Protein AF-A0A2U3LN35-F1 (afdb_monomer)

Solvent-accessible surface area (backbone atoms only — not comparable to full-atom values): 6000 Å² total; per-residue (Å²): 78,77,46,77,47,36,41,52,74,49,59,76,42,32,58,62,59,46,65,36,88,69,53,53,28,42,31,39,41,65,54,51,26,16,42,54,67,71,50,75,52,47,86,79,44,65,69,52,52,52,49,51,50,51,49,47,51,31,18,62,75,57,74,30,49,28,25,36,76,32,81,44,74,67,49,44,58,51,40,45,75,74,63,42,80,43,71,42,66,62,52,71,67,53,51,52,52,52,52,52,50,58,54,46,62,74,69,74,118

Foldseek 3Di:
DEAEAQAPVCLVCLLVVLQDPPHQAYEYELQSNCVNVVNNRDNPDVVSVVSLLSNQVSCVVSVHAYEYEDADPVSVVVVVVSPHDYYDYDDPVSVVVVVVVVVVVVVVD

Sequence (109 aa):
MIVIIEEARAVERIDEIAATPGVDAMFIGTSDLSFSLGLRGDQNDPLLHEAIAKVVAAGKRHGKVVGRPAGTPEQVKEYVRQGFRLFQAPTDMGFMAAGVKRYLEGVGT

Structure (mmCIF, N/CA/C/O backbone):
data_AF-A0A2U3LN35-F1
#
_entry.id   AF-A0A2U3LN35-F1
#
loop_
_atom_site.group_PDB
_atom_site.id
_atom_site.type_symbol
_atom_site.label_atom_id
_atom_site.label_alt_id
_atom_site.label_comp_id
_atom_site.label_asym_id
_atom_site.label_entity_id
_atom_site.label_seq_id
_atom_site.pdbx_PDB_ins_code
_atom_site.Cartn_x
_atom_site.Cartn_y
_atom_site.Cartn_z
_atom_site.occupancy
_atom_site.B_iso_or_equiv
_atom_site.auth_seq_id
_atom_site.auth_comp_id
_atom_site.auth_asym_id
_atom_site.auth_atom_id
_atom_site.pdbx_PDB_model_num
ATOM 1 N N . MET A 1 1 ? -16.798 5.447 -1.594 1.00 96.44 1 MET A N 1
ATOM 2 C CA . MET A 1 1 ? -15.551 6.211 -1.782 1.00 96.44 1 MET A CA 1
ATOM 3 C C . MET A 1 1 ? -14.325 5.321 -1.604 1.00 96.44 1 MET A C 1
ATOM 5 O O . MET A 1 1 ? -14.347 4.438 -0.753 1.00 96.44 1 MET A O 1
ATOM 9 N N . ILE A 1 2 ? -13.253 5.567 -2.364 1.00 98.19 2 ILE A N 1
ATOM 10 C CA . ILE A 1 2 ? -11.930 4.969 -2.115 1.00 98.19 2 ILE A CA 1
ATOM 11 C C . ILE A 1 2 ? -11.076 6.011 -1.397 1.00 98.19 2 ILE A C 1
ATOM 13 O O . ILE A 1 2 ? -10.978 7.139 -1.874 1.00 98.19 2 ILE A O 1
ATOM 17 N N . VAL A 1 3 ? -10.481 5.641 -0.266 1.00 98.44 3 VAL A N 1
ATOM 18 C CA . VAL A 1 3 ? -9.536 6.499 0.465 1.00 98.44 3 VAL A CA 1
ATOM 19 C C . VAL A 1 3 ? -8.112 6.008 0.259 1.00 98.44 3 VAL A C 1
ATOM 21 O O . VAL A 1 3 ? -7.883 4.805 0.119 1.00 98.44 3 VAL A O 1
ATOM 24 N N . ILE A 1 4 ? -7.161 6.935 0.241 1.00 98.62 4 ILE A N 1
ATOM 25 C CA . ILE A 1 4 ? -5.752 6.637 0.008 1.00 98.62 4 ILE A CA 1
ATOM 26 C C . ILE A 1 4 ? -4.986 6.739 1.334 1.00 98.62 4 ILE A C 1
ATOM 28 O O . ILE A 1 4 ? -5.115 7.720 2.064 1.00 98.62 4 ILE A O 1
ATOM 32 N N . ILE A 1 5 ? -4.228 5.694 1.663 1.00 98.75 5 ILE A N 1
ATOM 33 C CA . ILE A 1 5 ? -3.448 5.553 2.893 1.00 98.75 5 ILE A CA 1
ATOM 34 C C . ILE A 1 5 ? -1.970 5.738 2.548 1.00 98.75 5 ILE A C 1
ATOM 36 O O . ILE A 1 5 ? -1.333 4.832 2.007 1.00 98.75 5 ILE A O 1
ATOM 40 N N . GLU A 1 6 ? -1.447 6.921 2.859 1.00 98.12 6 GLU A N 1
ATOM 41 C CA . GLU A 1 6 ? -0.101 7.375 2.464 1.00 98.12 6 GLU A CA 1
ATOM 42 C C . GLU A 1 6 ? 0.701 7.978 3.621 1.00 98.12 6 GLU A C 1
ATOM 44 O O . GLU A 1 6 ? 1.841 8.394 3.448 1.00 98.12 6 GLU A O 1
ATOM 49 N N . GLU A 1 7 ? 0.135 8.008 4.828 1.00 98.25 7 GLU A N 1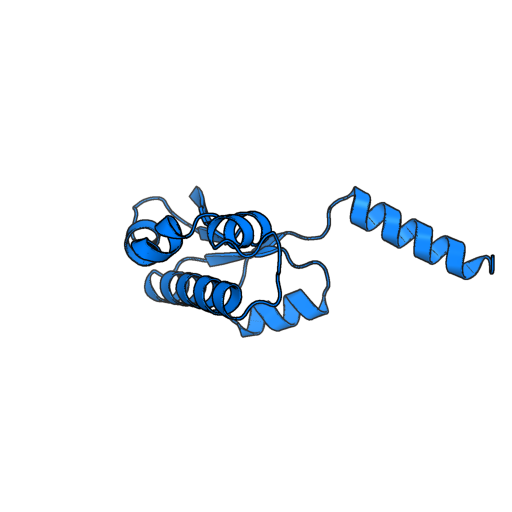
ATOM 50 C CA . GLU A 1 7 ? 0.784 8.605 5.991 1.00 98.25 7 GLU A CA 1
ATOM 51 C C . GLU A 1 7 ? 0.837 7.639 7.177 1.00 98.25 7 GLU A C 1
ATOM 53 O O . GLU A 1 7 ? -0.129 6.925 7.458 1.00 98.25 7 GLU A O 1
ATOM 58 N N . ALA A 1 8 ? 1.928 7.683 7.946 1.00 98.31 8 ALA A N 1
ATOM 59 C CA . ALA A 1 8 ? 2.109 6.873 9.151 1.00 98.31 8 ALA A CA 1
ATOM 60 C C . ALA A 1 8 ? 0.951 7.059 10.154 1.00 98.31 8 ALA A C 1
ATOM 62 O O . ALA A 1 8 ? 0.370 6.083 10.628 1.00 98.31 8 ALA A O 1
ATOM 63 N N . ARG A 1 9 ? 0.509 8.307 10.373 1.00 98.38 9 ARG A N 1
ATOM 64 C CA . ARG A 1 9 ? -0.639 8.624 11.247 1.00 98.38 9 ARG A CA 1
ATOM 65 C C . ARG A 1 9 ? -1.974 8.047 10.756 1.00 98.38 9 ARG A C 1
ATOM 67 O O . ARG A 1 9 ? -2.896 7.869 11.547 1.00 98.38 9 ARG A O 1
ATOM 74 N N . ALA A 1 10 ? -2.115 7.791 9.453 1.00 98.56 10 ALA A N 1
ATOM 75 C CA . ALA A 1 10 ? -3.302 7.134 8.911 1.00 98.56 10 ALA A CA 1
ATOM 76 C C . ALA A 1 10 ? -3.274 5.630 9.217 1.00 98.56 10 ALA A C 1
ATOM 78 O O . ALA A 1 10 ? -4.309 5.052 9.534 1.00 98.56 10 ALA A O 1
ATOM 79 N N . VAL A 1 11 ? -2.089 5.010 9.205 1.00 98.69 11 VAL A N 1
ATOM 80 C CA . VAL A 1 11 ? -1.907 3.612 9.625 1.00 98.69 11 VAL A CA 1
ATOM 81 C C . VAL A 1 11 ? -2.206 3.439 11.119 1.00 98.69 11 VAL A C 1
ATOM 83 O O . VAL A 1 11 ? -2.824 2.450 11.503 1.00 98.69 11 VAL A O 1
ATOM 86 N N . GLU A 1 12 ? -1.832 4.406 11.960 1.00 98.50 12 GLU A N 1
ATOM 87 C CA . GLU A 1 12 ? -2.149 4.402 13.400 1.00 98.50 12 GLU A CA 1
ATOM 88 C C . GLU A 1 12 ? -3.660 4.427 13.682 1.00 98.50 12 GLU A C 1
ATOM 90 O O . GLU A 1 12 ? -4.121 3.783 14.621 1.00 98.50 12 GLU A O 1
ATOM 95 N N . ARG A 1 13 ? -4.439 5.128 12.848 1.00 98.56 13 ARG A N 1
ATOM 96 C CA . ARG A 1 13 ? -5.902 5.279 12.978 1.00 98.56 13 ARG A CA 1
ATOM 97 C C . ARG A 1 13 ? -6.691 4.430 11.981 1.00 98.56 13 ARG A C 1
ATOM 99 O O . ARG A 1 13 ? -7.828 4.754 11.634 1.00 98.56 13 ARG A O 1
ATOM 106 N N . ILE A 1 14 ? -6.089 3.359 11.471 1.00 98.75 14 ILE A N 1
ATOM 107 C CA . ILE A 1 14 ? -6.625 2.680 10.291 1.00 98.75 14 ILE A CA 1
ATOM 108 C C . ILE A 1 14 ? -7.997 2.038 10.521 1.00 98.75 14 ILE A C 1
ATOM 110 O O . ILE A 1 14 ? -8.815 2.014 9.607 1.00 98.75 14 ILE A O 1
ATOM 114 N N . ASP A 1 15 ? -8.286 1.563 11.735 1.00 98.69 15 ASP A N 1
ATOM 115 C CA . ASP A 1 15 ? -9.602 1.011 12.069 1.00 98.69 15 ASP A CA 1
ATOM 116 C C . ASP A 1 15 ? -10.699 2.082 12.070 1.00 98.69 15 ASP A C 1
ATOM 118 O O . ASP A 1 15 ? -11.798 1.820 11.591 1.00 98.69 15 ASP A O 1
ATOM 122 N N . GLU A 1 16 ? -10.408 3.296 12.543 1.00 98.69 16 GLU A N 1
ATOM 123 C CA . GLU A 1 16 ? -11.359 4.417 12.520 1.00 98.69 16 GLU A CA 1
ATOM 124 C C . GLU A 1 16 ? -11.669 4.839 11.078 1.00 98.69 16 GLU A C 1
ATOM 126 O O . GLU A 1 16 ? -12.830 5.010 10.696 1.00 98.69 16 GLU A O 1
ATOM 131 N N . ILE A 1 17 ? -10.628 4.937 10.244 1.00 98.62 17 ILE A N 1
ATOM 132 C CA . ILE A 1 17 ? -10.771 5.238 8.816 1.00 98.62 17 ILE A CA 1
ATOM 133 C C . ILE A 1 17 ? -11.597 4.145 8.127 1.00 98.62 17 ILE A C 1
ATOM 135 O O . ILE A 1 17 ? -12.548 4.447 7.406 1.00 98.62 17 ILE A O 1
ATOM 139 N N . ALA A 1 18 ? -11.280 2.873 8.376 1.00 98.62 18 ALA A N 1
ATOM 140 C CA . ALA A 1 18 ? -11.985 1.746 7.776 1.00 98.62 18 ALA A CA 1
ATOM 141 C C . ALA A 1 18 ? -13.449 1.642 8.243 1.00 98.62 18 ALA A C 1
ATOM 143 O O . ALA A 1 18 ? -14.302 1.222 7.465 1.00 98.62 18 ALA A O 1
ATOM 144 N N . ALA A 1 19 ? -13.765 2.051 9.473 1.00 98.50 19 ALA A N 1
ATOM 145 C CA . ALA A 1 19 ? -15.127 2.063 10.007 1.00 98.50 19 ALA A CA 1
ATOM 146 C C . ALA A 1 19 ? -15.979 3.250 9.516 1.00 98.50 19 ALA A C 1
ATOM 148 O O . ALA A 1 19 ? -17.193 3.268 9.732 1.00 98.50 19 ALA A O 1
ATOM 149 N N . THR A 1 20 ? -15.374 4.245 8.860 1.00 98.62 20 THR A N 1
ATOM 150 C CA . THR A 1 20 ? -16.067 5.476 8.462 1.00 98.62 20 THR A CA 1
ATOM 151 C C . THR A 1 20 ? -17.188 5.195 7.442 1.00 98.62 20 THR A C 1
ATOM 153 O O . THR A 1 20 ? -16.933 4.582 6.395 1.00 98.62 20 THR A O 1
ATOM 156 N N . PRO A 1 21 ? -18.433 5.660 7.685 1.00 98.19 21 PRO A N 1
ATOM 157 C CA . PRO A 1 21 ? -19.532 5.511 6.733 1.00 98.19 21 PRO A CA 1
ATOM 158 C C . PRO A 1 21 ? -19.202 6.102 5.354 1.00 98.19 21 PRO A C 1
ATOM 160 O O . PRO A 1 21 ? -18.700 7.217 5.245 1.00 98.19 21 PRO A O 1
ATOM 163 N N . GLY A 1 22 ? -19.495 5.351 4.289 1.00 97.69 22 GLY A N 1
ATOM 164 C CA . GLY A 1 22 ? -19.224 5.758 2.902 1.00 97.69 22 GLY A CA 1
ATOM 165 C C . GLY A 1 22 ? -17.821 5.420 2.376 1.00 97.69 22 GLY A C 1
ATOM 166 O O . GLY A 1 22 ? -17.566 5.588 1.178 1.00 97.69 22 GLY A O 1
ATOM 167 N N . VAL A 1 23 ? -16.913 4.910 3.219 1.00 98.38 23 VAL A N 1
ATOM 168 C CA . VAL A 1 23 ? -15.655 4.300 2.759 1.00 98.38 23 VAL A CA 1
ATOM 169 C C . VAL A 1 23 ? -15.944 2.889 2.244 1.00 98.38 23 VAL A C 1
ATOM 171 O O . VAL A 1 23 ? -16.355 2.013 3.005 1.00 98.38 23 VAL A O 1
ATOM 174 N N . ASP A 1 24 ? -15.706 2.660 0.955 1.00 98.00 24 ASP A N 1
ATOM 175 C CA . ASP A 1 24 ? -15.935 1.369 0.288 1.00 98.00 24 ASP A CA 1
ATOM 176 C C . ASP A 1 24 ? -14.638 0.557 0.177 1.00 98.00 24 ASP A C 1
ATOM 178 O O . ASP A 1 24 ? -14.646 -0.672 0.269 1.00 98.00 24 ASP A O 1
ATOM 182 N N . ALA A 1 25 ? -13.507 1.245 -0.007 1.00 98.56 25 ALA A N 1
ATOM 183 C CA . ALA A 1 25 ? -12.196 0.630 -0.158 1.00 98.56 25 ALA A CA 1
ATOM 184 C C . ALA A 1 25 ? -11.073 1.540 0.353 1.00 98.56 25 ALA A C 1
ATOM 186 O O . ALA A 1 25 ? -11.218 2.762 0.420 1.00 98.56 25 ALA A O 1
ATOM 187 N N . MET A 1 26 ? -9.934 0.924 0.659 1.00 98.75 26 MET A N 1
ATOM 188 C CA . MET A 1 26 ? -8.690 1.599 1.020 1.00 98.75 26 MET A CA 1
ATOM 189 C C . MET A 1 26 ? -7.616 1.255 -0.008 1.00 98.75 26 MET A C 1
ATOM 191 O O . MET A 1 26 ? -7.433 0.089 -0.350 1.00 98.75 26 MET A O 1
ATOM 195 N N . PHE A 1 27 ? -6.886 2.245 -0.495 1.00 98.81 27 PHE A N 1
ATOM 196 C CA . PHE A 1 27 ? -5.753 2.050 -1.391 1.00 98.81 27 PHE A CA 1
ATOM 197 C C . PHE A 1 27 ? -4.475 2.521 -0.702 1.00 98.81 27 PHE A C 1
ATOM 199 O O . PHE A 1 27 ? -4.465 3.589 -0.107 1.00 98.81 27 PHE A O 1
ATOM 206 N N . ILE A 1 28 ? -3.400 1.740 -0.757 1.00 98.69 28 ILE A N 1
ATOM 207 C CA . ILE A 1 28 ? -2.126 2.090 -0.124 1.00 98.69 28 ILE A CA 1
ATOM 208 C C . ILE A 1 28 ? -1.206 2.718 -1.169 1.00 98.69 28 ILE A C 1
ATOM 210 O O . ILE A 1 28 ? -0.758 2.022 -2.085 1.00 98.69 28 ILE A O 1
ATOM 214 N N . GLY A 1 29 ? -0.877 4.000 -1.011 1.00 98.06 29 GLY A N 1
ATOM 215 C CA . GLY A 1 29 ? 0.189 4.640 -1.780 1.00 98.06 29 GLY A CA 1
ATOM 216 C C . GLY A 1 29 ? 1.539 4.300 -1.155 1.00 98.06 29 GLY A C 1
ATOM 217 O O . GLY A 1 29 ? 2.004 4.955 -0.227 1.00 98.06 29 GLY A O 1
ATOM 218 N N . THR A 1 30 ? 2.159 3.208 -1.609 1.00 97.44 30 THR A N 1
ATOM 219 C CA . THR A 1 30 ? 3.338 2.637 -0.928 1.00 97.44 30 THR A CA 1
ATOM 220 C C . THR A 1 30 ? 4.585 3.516 -1.026 1.00 97.44 30 THR A C 1
ATOM 222 O O . THR A 1 30 ? 5.442 3.454 -0.144 1.00 97.44 30 THR A O 1
ATOM 225 N N . SER A 1 31 ? 4.682 4.353 -2.064 1.00 96.62 31 SER A N 1
ATOM 226 C CA . SER A 1 31 ? 5.752 5.346 -2.194 1.00 96.62 31 SER A CA 1
ATOM 227 C C . SER A 1 31 ? 5.630 6.400 -1.096 1.00 96.62 31 SER A C 1
ATOM 229 O O . SER A 1 31 ? 6.504 6.483 -0.234 1.00 96.62 31 SER A O 1
ATOM 231 N N . ASP A 1 32 ? 4.523 7.137 -1.052 1.00 98.12 32 ASP A N 1
ATOM 232 C CA . ASP A 1 32 ? 4.322 8.209 -0.075 1.00 98.12 32 ASP A CA 1
ATOM 233 C C . ASP A 1 32 ? 4.280 7.683 1.363 1.00 98.12 32 ASP A C 1
ATOM 235 O O . ASP A 1 32 ? 4.904 8.273 2.246 1.00 98.12 32 ASP A O 1
ATOM 239 N N . LEU A 1 33 ? 3.700 6.496 1.588 1.00 98.56 33 LEU A N 1
ATOM 240 C CA . LEU A 1 33 ? 3.745 5.845 2.898 1.00 98.56 33 LEU A CA 1
ATOM 241 C C . LEU A 1 33 ? 5.181 5.571 3.357 1.00 98.56 33 LEU A C 1
ATOM 243 O O . LEU A 1 33 ? 5.513 5.826 4.513 1.00 98.56 33 LEU A O 1
ATOM 247 N N . SER A 1 34 ? 6.055 5.097 2.464 1.00 98.44 34 SER A N 1
ATOM 248 C CA . SER A 1 34 ? 7.466 4.889 2.809 1.00 98.44 34 SER A CA 1
ATOM 2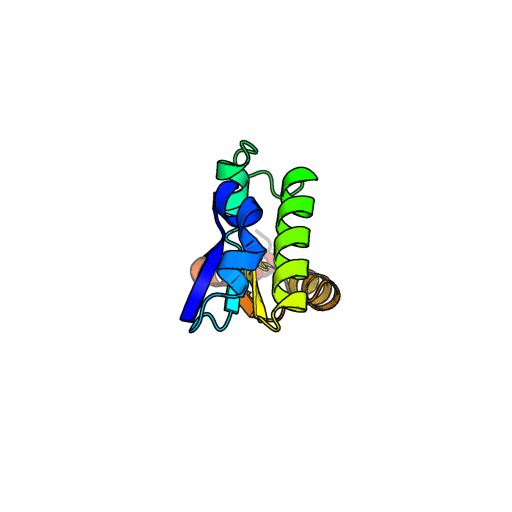49 C C . SER A 1 34 ? 8.172 6.205 3.158 1.00 98.44 34 SER A C 1
ATOM 251 O O . SER A 1 34 ? 8.960 6.250 4.102 1.00 98.44 34 SER A O 1
ATOM 253 N N . PHE A 1 35 ? 7.852 7.306 2.468 1.00 98.31 35 PHE A N 1
ATOM 254 C CA . PHE A 1 35 ? 8.373 8.629 2.817 1.00 98.31 35 PHE A CA 1
ATOM 255 C C . PHE A 1 35 ? 7.848 9.107 4.169 1.00 98.31 35 PHE A C 1
ATOM 257 O O . PHE A 1 35 ? 8.635 9.584 4.986 1.00 98.31 35 PHE A O 1
ATOM 264 N N . SER A 1 36 ? 6.557 8.922 4.442 1.00 98.38 36 SER A N 1
ATOM 265 C CA . SER A 1 36 ? 5.948 9.280 5.723 1.00 98.38 36 SER A CA 1
ATOM 266 C C . SER A 1 36 ? 6.541 8.495 6.900 1.00 98.38 36 SER A C 1
ATOM 268 O O . SER A 1 36 ? 6.652 9.032 7.999 1.00 98.38 36 SER A O 1
ATOM 270 N N . LEU A 1 37 ? 6.988 7.258 6.663 1.00 98.25 37 LEU A N 1
ATOM 271 C CA . LEU A 1 37 ? 7.691 6.417 7.638 1.00 98.25 37 LEU A CA 1
ATOM 272 C C . LEU A 1 37 ? 9.194 6.740 7.770 1.00 98.25 37 LEU A C 1
ATOM 274 O O . LEU A 1 37 ? 9.881 6.117 8.574 1.00 98.25 37 LEU A O 1
ATOM 278 N N . GLY A 1 38 ? 9.728 7.693 6.996 1.00 98.00 38 GLY A N 1
ATOM 279 C CA . GLY A 1 38 ? 11.149 8.062 7.022 1.00 98.00 38 GLY A CA 1
ATOM 280 C C . GLY A 1 38 ? 12.074 7.143 6.211 1.00 98.00 38 GLY A C 1
ATOM 281 O O . GLY A 1 38 ? 13.294 7.277 6.291 1.00 98.00 38 GLY A O 1
ATOM 282 N N . LEU A 1 39 ? 11.509 6.256 5.389 1.00 98.00 39 LEU A N 1
ATOM 283 C CA . LEU A 1 39 ? 12.212 5.204 4.641 1.00 98.00 39 LEU A CA 1
ATOM 284 C C . LEU A 1 39 ? 12.682 5.658 3.248 1.00 98.00 39 LEU A C 1
ATOM 286 O O . LEU A 1 39 ? 13.323 4.905 2.523 1.00 98.00 39 LEU A O 1
ATOM 290 N N . ARG A 1 40 ? 12.368 6.903 2.861 1.00 95.19 40 ARG A N 1
ATOM 291 C CA . ARG A 1 40 ? 12.813 7.551 1.609 1.00 95.19 40 ARG A CA 1
ATOM 292 C C . ARG A 1 40 ? 12.554 6.736 0.334 1.00 95.19 40 ARG A C 1
ATOM 294 O O . ARG A 1 40 ? 13.387 6.725 -0.570 1.00 95.19 40 ARG A O 1
ATOM 301 N N . GLY A 1 41 ? 11.410 6.065 0.243 1.00 93.62 41 GLY A N 1
ATOM 302 C CA . GLY A 1 41 ? 11.071 5.274 -0.938 1.00 93.62 41 GLY A CA 1
ATOM 303 C C . GLY A 1 41 ? 11.416 3.790 -0.834 1.00 93.62 41 GLY A C 1
ATOM 304 O O . GLY A 1 41 ? 11.003 3.048 -1.723 1.00 93.62 41 GLY A O 1
ATOM 305 N N . ASP A 1 42 ? 12.128 3.327 0.204 1.00 96.75 42 ASP A N 1
ATOM 306 C CA . ASP A 1 42 ? 12.504 1.911 0.311 1.00 96.75 42 ASP A CA 1
ATOM 307 C C . ASP A 1 42 ? 11.263 1.012 0.440 1.00 96.75 42 ASP A C 1
ATOM 309 O O . ASP A 1 42 ? 10.539 1.035 1.435 1.00 96.75 42 ASP A O 1
ATOM 313 N N . GLN A 1 43 ? 11.008 0.221 -0.606 1.00 96.06 43 GLN A N 1
ATOM 314 C CA . GLN A 1 43 ? 9.855 -0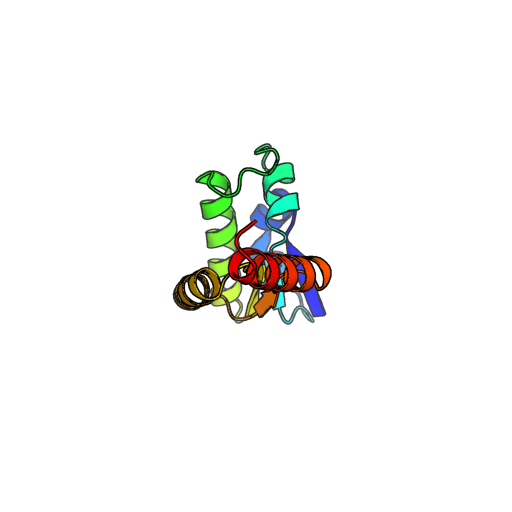.675 -0.695 1.00 96.06 43 GLN A CA 1
ATOM 315 C C . GLN A 1 43 ? 10.106 -2.052 -0.055 1.00 96.06 43 GLN A C 1
ATOM 317 O O . GLN A 1 43 ? 9.179 -2.864 0.030 1.00 96.06 43 GLN A O 1
ATOM 322 N N . ASN A 1 44 ? 11.339 -2.335 0.373 1.00 96.06 44 ASN A N 1
ATOM 323 C CA . ASN A 1 44 ? 11.735 -3.615 0.962 1.00 96.06 44 ASN A CA 1
ATOM 324 C C . ASN A 1 44 ? 11.908 -3.548 2.483 1.00 96.06 44 ASN A C 1
ATOM 326 O O . ASN A 1 44 ? 12.132 -4.586 3.104 1.00 96.06 44 ASN A O 1
ATOM 330 N N . ASP A 1 45 ? 11.797 -2.358 3.073 1.00 98.19 45 ASP A N 1
ATOM 331 C CA . ASP A 1 45 ? 11.968 -2.177 4.507 1.00 98.19 45 ASP A CA 1
ATOM 332 C C . ASP A 1 45 ? 10.850 -2.895 5.303 1.00 98.19 45 ASP A C 1
ATOM 334 O O . ASP A 1 45 ? 9.658 -2.723 4.995 1.00 98.19 45 ASP A O 1
ATOM 338 N N . PRO A 1 46 ? 11.200 -3.683 6.340 1.00 98.12 46 PRO A N 1
ATOM 339 C CA . PRO A 1 46 ? 10.226 -4.386 7.171 1.00 98.12 46 PRO A CA 1
ATOM 340 C C . PRO A 1 46 ? 9.160 -3.475 7.793 1.00 98.12 46 PRO A C 1
ATOM 342 O O . PRO A 1 46 ? 8.004 -3.884 7.892 1.00 98.12 46 PRO A O 1
ATOM 345 N N . LEU A 1 47 ? 9.499 -2.233 8.155 1.00 98.25 47 LEU A N 1
ATOM 346 C CA . LEU A 1 47 ? 8.557 -1.282 8.748 1.00 98.25 47 LEU A CA 1
ATOM 347 C C . LEU A 1 47 ? 7.427 -0.928 7.773 1.00 98.25 47 LEU A C 1
ATOM 349 O O . LEU A 1 47 ? 6.262 -0.831 8.171 1.00 98.25 47 LEU A O 1
ATOM 353 N N . LEU A 1 48 ? 7.742 -0.779 6.482 1.00 98.56 48 LEU A N 1
ATOM 354 C CA . LEU A 1 48 ? 6.720 -0.572 5.458 1.00 98.56 48 LEU A CA 1
ATOM 355 C C . LEU A 1 48 ? 5.836 -1.815 5.314 1.00 98.56 48 LEU A C 1
ATOM 357 O O . LEU A 1 48 ? 4.616 -1.692 5.194 1.00 98.56 48 LEU A O 1
ATOM 361 N N . HIS A 1 49 ? 6.420 -3.016 5.338 1.00 97.88 49 HIS A N 1
ATOM 362 C CA . HIS A 1 49 ? 5.657 -4.266 5.229 1.00 97.88 49 HIS A CA 1
ATOM 363 C C . HIS A 1 49 ? 4.708 -4.454 6.415 1.00 97.88 49 HIS A C 1
ATOM 365 O O . HIS A 1 49 ? 3.550 -4.822 6.215 1.00 97.88 49 HIS A O 1
ATOM 371 N N . GLU A 1 50 ? 5.150 -4.126 7.629 1.00 98.44 50 GLU A N 1
ATOM 372 C CA . GLU A 1 50 ? 4.310 -4.119 8.827 1.00 98.44 50 GLU A CA 1
ATOM 373 C C . GLU A 1 50 ? 3.156 -3.116 8.716 1.00 98.44 50 GLU A C 1
ATOM 375 O O . GLU A 1 50 ? 2.008 -3.448 9.030 1.00 98.44 50 GLU A O 1
ATOM 380 N N . ALA A 1 51 ? 3.427 -1.899 8.237 1.00 98.62 51 ALA A N 1
ATOM 381 C CA . ALA A 1 51 ? 2.399 -0.884 8.019 1.00 98.62 51 ALA A CA 1
ATOM 382 C C . ALA A 1 51 ? 1.353 -1.347 6.992 1.00 98.62 51 ALA A C 1
ATOM 384 O O . ALA A 1 51 ? 0.148 -1.259 7.237 1.00 98.62 51 ALA A O 1
ATOM 385 N N . ILE A 1 52 ? 1.802 -1.924 5.876 1.00 98.56 52 ILE A N 1
ATOM 386 C CA . ILE A 1 52 ? 0.932 -2.506 4.850 1.00 98.56 52 ILE A CA 1
ATOM 387 C C . ILE A 1 52 ? 0.071 -3.633 5.440 1.00 98.56 52 ILE A C 1
ATOM 389 O O . ILE A 1 52 ? -1.144 -3.658 5.228 1.00 98.56 52 ILE A O 1
ATOM 393 N N . ALA A 1 53 ? 0.667 -4.542 6.215 1.00 98.38 53 ALA A N 1
ATOM 394 C CA . ALA A 1 53 ? -0.047 -5.649 6.845 1.00 98.38 53 ALA A CA 1
ATOM 395 C C . ALA A 1 53 ? -1.129 -5.164 7.826 1.00 98.38 53 ALA A C 1
ATOM 397 O O . ALA A 1 53 ? -2.231 -5.720 7.846 1.00 98.38 53 ALA A O 1
ATOM 398 N N . LYS A 1 54 ? -0.865 -4.091 8.588 1.00 98.56 54 LYS A N 1
ATOM 399 C CA . LYS A 1 54 ? -1.865 -3.449 9.461 1.00 98.56 54 LYS A CA 1
ATOM 400 C C . LYS A 1 54 ? -3.071 -2.946 8.668 1.00 98.56 54 LYS A C 1
ATOM 402 O O . LYS A 1 54 ? -4.206 -3.211 9.068 1.00 98.56 54 LYS A O 1
ATOM 407 N N . VAL A 1 55 ? -2.842 -2.294 7.525 1.00 98.75 55 VAL A N 1
ATOM 408 C CA . VAL A 1 55 ? -3.924 -1.798 6.657 1.00 98.75 55 VAL A CA 1
ATOM 409 C C . VAL A 1 55 ? -4.745 -2.939 6.064 1.00 98.75 55 VAL A C 1
ATOM 411 O O . VAL A 1 55 ? -5.975 -2.889 6.082 1.00 98.75 55 VAL A O 1
ATOM 414 N N . VAL A 1 56 ? -4.089 -4.003 5.600 1.00 98.56 56 VAL A N 1
ATOM 415 C CA . VAL A 1 56 ? -4.776 -5.202 5.096 1.00 98.56 56 VAL A CA 1
ATOM 416 C C . VAL A 1 56 ? -5.630 -5.851 6.184 1.00 98.56 56 VAL A C 1
ATOM 418 O O . VAL A 1 56 ? -6.790 -6.193 5.942 1.00 98.56 56 VAL A O 1
ATOM 421 N N . ALA A 1 57 ? -5.088 -5.994 7.395 1.00 98.56 57 ALA A N 1
ATOM 422 C CA . ALA A 1 57 ? -5.811 -6.569 8.521 1.00 98.56 57 ALA A CA 1
ATOM 423 C C . ALA A 1 57 ? -7.041 -5.728 8.899 1.00 98.56 57 ALA A C 1
ATOM 425 O O . ALA A 1 57 ? -8.110 -6.293 9.132 1.00 98.56 57 ALA A O 1
ATOM 426 N N . ALA A 1 58 ? -6.917 -4.398 8.906 1.00 98.69 58 ALA A N 1
ATOM 427 C CA . ALA A 1 58 ? -8.037 -3.488 9.138 1.00 98.69 58 ALA A CA 1
ATOM 428 C C . ALA A 1 58 ? -9.101 -3.601 8.041 1.00 98.69 58 ALA A C 1
ATOM 430 O O . ALA A 1 58 ? -10.283 -3.754 8.341 1.00 98.69 58 ALA A O 1
ATOM 431 N N . GLY A 1 59 ? -8.690 -3.635 6.770 1.00 98.56 59 GLY A N 1
ATOM 432 C CA . GLY A 1 59 ? -9.619 -3.845 5.662 1.00 98.56 59 GLY A CA 1
ATOM 433 C C . GLY A 1 59 ? -10.393 -5.150 5.811 1.00 98.56 59 GLY A C 1
ATOM 434 O O . GLY A 1 59 ? -11.614 -5.162 5.692 1.00 98.56 59 GLY A O 1
ATOM 435 N N . LYS A 1 60 ? -9.719 -6.233 6.206 1.00 98.25 60 LYS A N 1
ATOM 436 C CA . LYS A 1 60 ? -10.376 -7.516 6.474 1.00 98.25 60 LYS A CA 1
ATOM 437 C C . LYS A 1 60 ? -11.361 -7.445 7.649 1.00 98.25 60 LYS A C 1
ATOM 439 O O . LYS A 1 60 ? -12.457 -7.984 7.528 1.00 98.25 60 LYS A O 1
ATOM 444 N N . ARG A 1 61 ? -11.002 -6.780 8.757 1.00 98.44 61 ARG A N 1
ATOM 445 C CA . ARG A 1 61 ? -11.885 -6.601 9.930 1.00 98.44 61 ARG A CA 1
ATOM 446 C C . ARG A 1 61 ? -13.163 -5.832 9.593 1.00 98.44 61 ARG A C 1
ATOM 448 O O . ARG A 1 61 ? -14.232 -6.221 10.047 1.00 98.44 61 ARG A O 1
ATOM 455 N N . HIS A 1 62 ? -13.052 -4.778 8.786 1.00 98.50 62 HIS A N 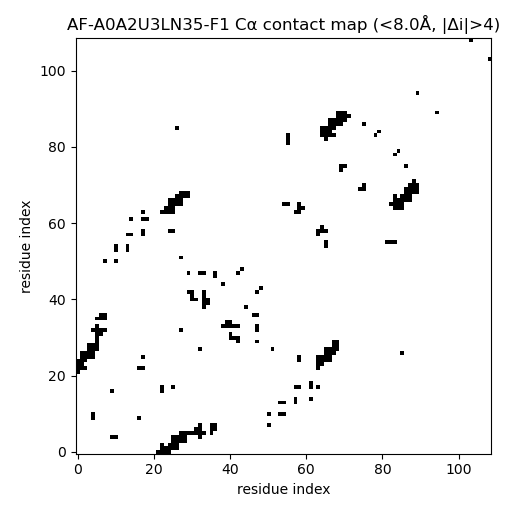1
ATOM 456 C CA . HIS A 1 62 ? -14.162 -3.872 8.451 1.00 98.50 62 HIS A CA 1
ATOM 457 C C . HIS A 1 62 ? -14.832 -4.183 7.106 1.00 98.50 62 HIS A C 1
ATOM 459 O O . HIS A 1 62 ? -15.627 -3.387 6.606 1.00 98.50 62 HIS A O 1
ATOM 465 N N . GLY A 1 63 ? -14.499 -5.322 6.489 1.00 98.06 63 GLY A N 1
ATOM 466 C CA . GLY A 1 63 ? -15.070 -5.743 5.208 1.00 98.06 63 GLY A CA 1
ATOM 467 C C . GLY A 1 63 ? -14.751 -4.804 4.039 1.00 98.06 63 GLY A C 1
ATOM 468 O O . GLY A 1 63 ? -15.555 -4.680 3.119 1.00 98.06 63 GLY A O 1
ATOM 469 N N . LYS A 1 64 ? -13.604 -4.116 4.073 1.00 98.50 64 LYS A N 1
ATOM 470 C CA . LYS A 1 64 ? -13.157 -3.188 3.026 1.00 98.50 64 LYS A CA 1
ATOM 471 C C . LYS A 1 64 ? -12.206 -3.868 2.054 1.00 98.50 64 LYS A C 1
ATOM 473 O O . LYS A 1 64 ? -11.287 -4.587 2.450 1.00 98.50 64 LYS A O 1
ATOM 478 N N . VAL A 1 65 ? -12.390 -3.580 0.768 1.00 98.56 65 VAL A N 1
ATOM 479 C CA . VAL A 1 65 ? -11.404 -3.925 -0.260 1.00 98.56 65 VAL A CA 1
ATOM 480 C C . VAL A 1 65 ? -10.132 -3.122 -0.006 1.00 98.56 65 VAL A C 1
ATOM 482 O O . VAL A 1 65 ? -10.197 -1.916 0.227 1.00 98.56 65 VAL A O 1
ATOM 485 N N . VAL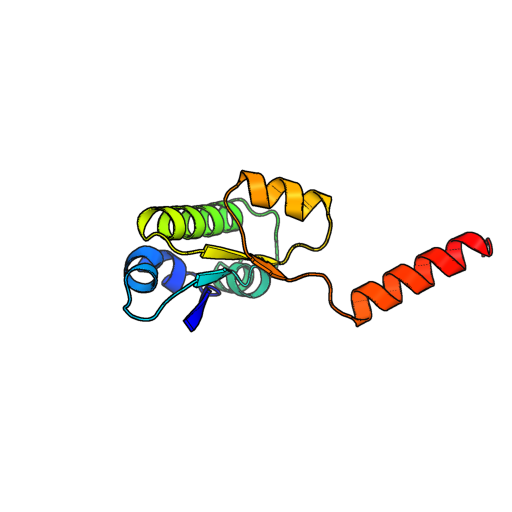 A 1 66 ? -8.979 -3.788 -0.074 1.00 98.81 66 VAL A N 1
ATOM 486 C CA . VAL A 1 66 ? -7.673 -3.131 0.023 1.00 98.81 66 VAL A CA 1
ATOM 487 C C . VAL A 1 66 ? -6.941 -3.243 -1.308 1.00 98.81 66 VAL A C 1
ATOM 489 O O . VAL A 1 66 ? -6.909 -4.318 -1.925 1.00 98.81 66 VAL A O 1
ATOM 492 N N . GLY A 1 67 ? -6.365 -2.127 -1.748 1.00 98.69 67 GLY A N 1
ATOM 493 C CA . GLY A 1 67 ? -5.564 -2.048 -2.958 1.00 98.69 67 GLY A CA 1
ATOM 494 C C . GLY A 1 67 ? -4.167 -1.483 -2.766 1.00 98.69 67 GLY A C 1
ATOM 495 O O . GLY A 1 67 ? -3.869 -0.873 -1.742 1.00 98.69 67 GLY A O 1
ATOM 496 N N . ARG A 1 68 ? -3.310 -1.728 -3.758 1.00 98.44 68 ARG A N 1
ATOM 497 C CA . ARG A 1 68 ? -1.937 -1.208 -3.831 1.00 98.44 68 ARG A CA 1
ATOM 498 C C . ARG A 1 68 ? -1.399 -1.232 -5.269 1.00 98.44 68 ARG A C 1
ATOM 500 O O . ARG A 1 68 ? -1.965 -1.934 -6.113 1.00 98.44 68 ARG A O 1
ATOM 507 N N . PRO A 1 69 ? -0.283 -0.548 -5.559 1.00 97.81 69 PRO A N 1
ATOM 508 C CA . PRO A 1 69 ? 0.454 -0.750 -6.800 1.00 97.81 69 PRO A CA 1
ATOM 509 C C . PRO A 1 69 ? 0.973 -2.185 -6.943 1.00 97.81 69 PRO A C 1
ATOM 511 O O . PRO A 1 69 ? 1.441 -2.789 -5.972 1.00 97.81 69 PRO A O 1
ATOM 514 N N . ALA A 1 70 ? 0.907 -2.712 -8.166 1.00 97.00 70 ALA A N 1
ATOM 515 C CA . ALA A 1 70 ? 1.510 -3.977 -8.570 1.00 97.00 70 ALA A CA 1
ATOM 516 C C . ALA A 1 70 ? 2.067 -3.836 -9.995 1.00 97.00 70 ALA A C 1
ATOM 518 O O . ALA A 1 70 ? 1.320 -3.673 -10.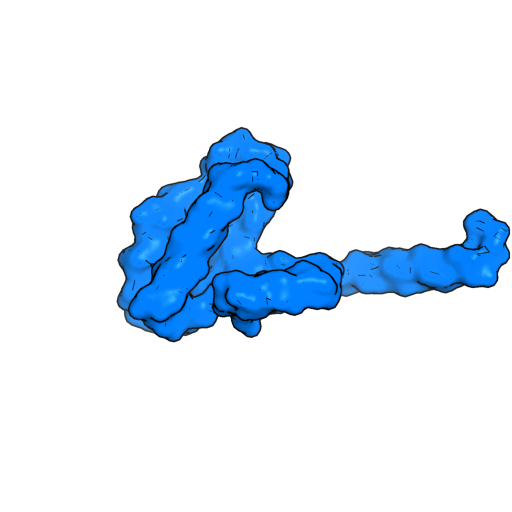958 1.00 97.00 70 ALA A O 1
ATOM 519 N N . GLY A 1 71 ? 3.392 -3.879 -10.123 1.00 94.56 71 GLY A N 1
ATOM 520 C CA . GLY A 1 71 ? 4.101 -3.653 -11.381 1.00 94.56 71 GLY A CA 1
ATOM 521 C C . GLY A 1 71 ? 4.226 -4.894 -12.265 1.00 94.56 71 GLY A C 1
ATOM 522 O O . GLY A 1 71 ? 4.482 -4.761 -13.459 1.00 94.56 71 GLY A O 1
ATOM 523 N N . THR A 1 72 ? 4.041 -6.095 -11.707 1.00 94.75 72 THR A N 1
ATOM 524 C CA . THR A 1 72 ? 4.150 -7.360 -12.450 1.00 94.75 72 THR A CA 1
ATOM 525 C C . THR A 1 72 ? 2.998 -8.322 -12.152 1.00 94.75 72 THR A C 1
ATOM 527 O O . THR A 1 72 ? 2.407 -8.271 -11.066 1.00 94.75 72 THR A O 1
ATOM 530 N N . PRO A 1 73 ? 2.688 -9.25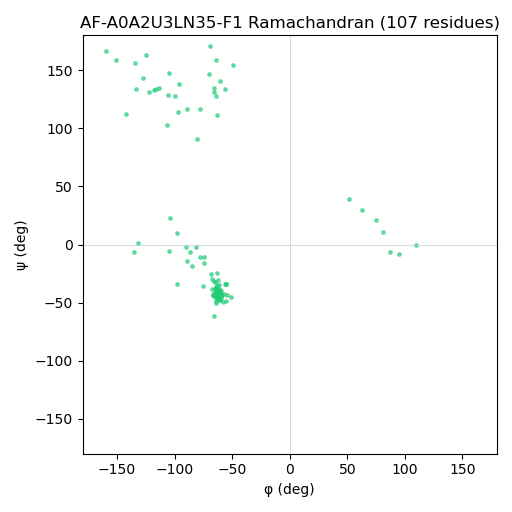9 -13.069 1.00 95.50 73 PRO A N 1
ATOM 531 C CA . PRO A 1 73 ? 1.732 -10.335 -12.803 1.00 95.50 73 PRO A CA 1
ATOM 532 C C . PRO A 1 73 ? 2.092 -11.183 -11.572 1.00 95.50 73 PRO A C 1
ATOM 534 O O . PRO A 1 73 ? 1.208 -11.638 -10.846 1.00 95.50 73 PRO A O 1
ATOM 537 N N . GLU A 1 74 ? 3.381 -11.389 -11.307 1.00 97.38 74 GLU A N 1
ATOM 538 C CA . GLU A 1 74 ? 3.883 -12.140 -10.153 1.00 97.38 74 GLU A CA 1
ATOM 539 C C . GLU A 1 74 ? 3.560 -11.416 -8.844 1.00 97.38 74 GLU A C 1
ATOM 541 O O . GLU A 1 74 ? 3.075 -12.046 -7.902 1.00 97.38 74 GLU A O 1
ATOM 546 N N . GLN A 1 75 ? 3.747 -10.091 -8.810 1.00 96.75 75 GLN A N 1
ATOM 547 C CA . GLN A 1 75 ? 3.346 -9.259 -7.677 1.00 96.75 75 GLN A CA 1
ATOM 548 C C . GLN A 1 75 ? 1.834 -9.308 -7.458 1.00 96.75 75 GLN A C 1
ATOM 550 O O . GLN A 1 75 ? 1.399 -9.481 -6.324 1.00 96.75 75 GLN A O 1
ATOM 555 N N . VAL A 1 76 ? 1.024 -9.243 -8.521 1.00 97.94 76 VAL A N 1
ATOM 556 C CA . VAL A 1 76 ? -0.437 -9.390 -8.399 1.00 97.94 76 VAL A CA 1
ATOM 557 C C . VAL A 1 76 ? -0.795 -10.730 -7.753 1.00 97.94 76 VAL A C 1
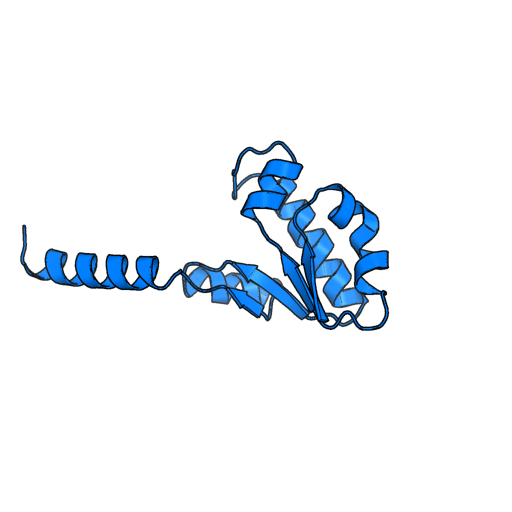ATOM 559 O O . VAL A 1 76 ? -1.552 -10.759 -6.784 1.00 97.94 76 VAL A O 1
ATOM 562 N N . LYS A 1 77 ? -0.228 -11.845 -8.234 1.00 98.06 77 LYS A N 1
ATOM 563 C CA . LYS A 1 77 ? -0.483 -13.182 -7.666 1.00 98.06 77 LYS A CA 1
ATOM 564 C C . LYS A 1 77 ? -0.107 -13.257 -6.187 1.00 98.06 77 LYS A C 1
ATOM 566 O O . LYS A 1 77 ? -0.853 -13.838 -5.400 1.00 98.06 77 LYS A O 1
ATOM 571 N N . GLU A 1 78 ? 1.036 -12.689 -5.817 1.00 97.25 78 GLU A N 1
ATOM 572 C CA . GLU A 1 78 ? 1.486 -12.630 -4.427 1.00 97.25 78 GLU A CA 1
ATOM 573 C C . GLU A 1 78 ? 0.541 -11.794 -3.562 1.00 97.25 78 GLU A C 1
ATOM 575 O O . GLU A 1 78 ? 0.027 -12.269 -2.552 1.00 97.25 78 GLU A O 1
ATOM 580 N N . TYR A 1 79 ? 0.207 -10.585 -3.991 1.00 97.75 79 TYR A N 1
ATOM 581 C CA . TYR A 1 79 ? -0.656 -9.695 -3.222 1.00 97.75 79 TYR A CA 1
ATOM 582 C C . TYR A 1 79 ? -2.099 -10.211 -3.120 1.00 97.75 79 TYR A C 1
ATOM 584 O O . TYR A 1 79 ? -2.754 -10.019 -2.095 1.00 97.75 79 TYR A O 1
ATOM 592 N N . VAL A 1 80 ? -2.598 -10.955 -4.111 1.00 98.31 80 VAL A N 1
ATOM 593 C CA . VAL A 1 80 ? -3.886 -11.659 -3.992 1.00 98.31 80 VAL A CA 1
ATOM 594 C C . VAL A 1 80 ? -3.871 -12.651 -2.824 1.00 98.31 80 VAL A C 1
ATOM 596 O O . VAL A 1 80 ? -4.849 -12.689 -2.065 1.00 98.31 80 VAL A O 1
ATOM 599 N N . ARG A 1 81 ? -2.775 -13.407 -2.634 1.00 97.69 81 ARG A N 1
ATOM 600 C CA . ARG A 1 81 ? -2.606 -14.316 -1.480 1.00 97.69 81 ARG A CA 1
ATOM 601 C C . ARG A 1 81 ? -2.576 -13.556 -0.157 1.00 97.69 81 ARG A C 1
ATOM 603 O O . ARG A 1 81 ? -3.133 -14.034 0.826 1.00 97.69 81 ARG A O 1
ATOM 610 N N . GLN A 1 82 ? -2.001 -12.357 -0.155 1.00 96.56 82 GLN A N 1
ATOM 611 C CA . GLN A 1 82 ? -1.961 -11.474 1.013 1.00 96.56 82 GLN A CA 1
ATOM 612 C C . GLN A 1 82 ? -3.312 -10.799 1.319 1.00 96.56 82 GLN A C 1
ATOM 614 O O . GLN A 1 82 ? -3.475 -10.235 2.394 1.00 96.56 82 GLN A O 1
ATOM 619 N N . GLY A 1 83 ? -4.303 -10.881 0.421 1.00 96.56 83 GLY A N 1
ATOM 620 C CA . GLY A 1 83 ? -5.664 -10.375 0.647 1.00 96.56 83 GLY A CA 1
ATOM 621 C C . GLY A 1 83 ? -6.052 -9.139 -0.168 1.00 96.56 83 GLY A C 1
ATOM 622 O O . GLY A 1 83 ? -7.197 -8.700 -0.084 1.00 96.56 83 GLY A O 1
ATOM 623 N N . PHE A 1 84 ? -5.156 -8.606 -1.002 1.00 98.50 84 PHE A N 1
ATOM 624 C CA . PHE A 1 84 ? -5.460 -7.471 -1.877 1.00 98.50 84 PHE A CA 1
ATOM 625 C C . PHE A 1 84 ? -6.415 -7.862 -3.008 1.00 98.50 84 PHE A C 1
ATOM 627 O O . PHE A 1 84 ? -6.379 -8.992 -3.508 1.00 98.50 84 PHE A O 1
ATOM 634 N N . ARG A 1 85 ? -7.279 -6.927 -3.419 1.00 98.00 85 ARG A N 1
ATOM 635 C CA . ARG A 1 85 ? -8.260 -7.134 -4.508 1.00 98.00 85 ARG A CA 1
ATOM 636 C C . ARG A 1 85 ? -8.358 -5.973 -5.498 1.00 98.00 85 ARG A C 1
ATOM 638 O O . ARG A 1 85 ? -9.032 -6.112 -6.511 1.00 98.00 85 ARG A O 1
ATOM 645 N N . LEU A 1 86 ? -7.680 -4.862 -5.229 1.00 98.44 86 LEU A N 1
ATOM 646 C CA . LEU A 1 86 ? -7.607 -3.698 -6.106 1.00 98.44 86 LEU A CA 1
ATOM 647 C C . LEU A 1 86 ? -6.135 -3.422 -6.435 1.00 98.44 86 LEU A C 1
ATOM 649 O O . LEU A 1 86 ? -5.297 -3.396 -5.538 1.00 98.44 86 LEU A O 1
ATOM 653 N N . PHE A 1 87 ? -5.803 -3.225 -7.709 1.00 98.19 87 PHE A N 1
ATOM 654 C CA . PHE A 1 87 ? -4.412 -3.065 -8.135 1.00 98.19 87 PHE A CA 1
ATOM 655 C C . PHE A 1 87 ? -4.260 -1.880 -9.075 1.00 98.19 87 PHE A C 1
ATOM 657 O O . PHE A 1 87 ? -5.024 -1.746 -10.028 1.00 98.19 87 PHE A O 1
ATOM 664 N N . GLN A 1 88 ? -3.243 -1.057 -8.825 1.00 97.31 88 GLN A N 1
ATOM 665 C CA . GLN A 1 88 ? -2.757 -0.110 -9.821 1.00 97.31 88 GLN A CA 1
ATOM 666 C C . GLN A 1 88 ? -1.689 -0.812 -10.659 1.00 97.31 88 GLN A C 1
ATOM 668 O O . GLN A 1 88 ? -0.651 -1.221 -10.135 1.00 97.31 88 GLN A O 1
ATOM 673 N N . ALA A 1 89 ? -1.974 -0.956 -11.949 1.00 95.31 89 ALA A N 1
ATOM 674 C CA . ALA A 1 89 ? -1.038 -1.462 -12.942 1.00 95.31 89 ALA A CA 1
ATOM 675 C C . ALA A 1 89 ? 0.112 -0.461 -13.192 1.00 95.31 89 ALA A C 1
ATOM 677 O O . ALA A 1 89 ? 0.047 0.687 -12.738 1.00 95.31 89 ALA A O 1
ATOM 678 N N . PRO A 1 90 ? 1.160 -0.854 -13.938 1.00 95.19 90 PRO A N 1
ATOM 679 C CA . PRO A 1 90 ? 2.099 0.101 -14.510 1.00 95.19 90 PRO A CA 1
ATOM 680 C C . PRO A 1 90 ? 1.398 1.241 -15.256 1.00 95.19 90 PRO A C 1
ATOM 682 O O . PRO A 1 90 ? 0.288 1.088 -15.770 1.00 95.19 90 PRO A O 1
ATOM 685 N N . THR A 1 91 ? 2.077 2.383 -15.338 1.00 96.00 91 THR A N 1
ATOM 686 C CA . THR A 1 91 ? 1.613 3.506 -16.154 1.00 96.00 91 THR A CA 1
ATOM 687 C C . THR A 1 91 ? 1.597 3.123 -17.632 1.00 96.00 91 THR A C 1
ATOM 689 O O . THR A 1 91 ? 2.312 2.220 -18.073 1.00 96.00 91 THR A O 1
ATOM 692 N N . ASP A 1 92 ? 0.808 3.847 -18.416 1.00 96.12 92 ASP A N 1
ATOM 693 C CA . ASP A 1 92 ? 0.817 3.781 -19.877 1.00 96.12 92 ASP A CA 1
ATOM 694 C C . ASP A 1 92 ? 2.231 3.947 -20.464 1.00 96.12 92 ASP A C 1
ATOM 696 O O . ASP A 1 92 ? 2.661 3.131 -21.279 1.00 96.12 92 ASP A O 1
ATOM 700 N N . MET A 1 93 ? 3.001 4.924 -19.975 1.00 97.00 93 MET A N 1
ATOM 701 C CA . MET A 1 93 ? 4.409 5.113 -20.324 1.00 97.00 93 MET A CA 1
ATOM 702 C C . MET A 1 93 ? 5.257 3.894 -19.951 1.00 97.00 93 MET A C 1
ATOM 704 O O . MET A 1 93 ? 6.119 3.488 -20.729 1.00 97.00 93 MET A O 1
ATOM 708 N N . GLY A 1 94 ? 5.005 3.279 -18.792 1.00 95.06 94 GLY A N 1
ATOM 709 C CA . GLY A 1 94 ? 5.674 2.047 -18.375 1.00 95.06 94 GLY A CA 1
ATOM 710 C C . GLY A 1 94 ? 5.399 0.886 -19.332 1.00 95.06 94 GLY A C 1
ATOM 711 O O . GLY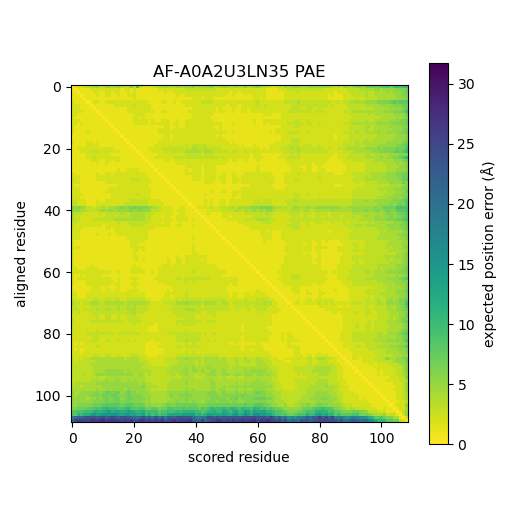 A 1 94 ? 6.327 0.177 -19.727 1.00 95.06 94 GLY A O 1
ATOM 712 N N . PHE A 1 95 ? 4.149 0.725 -19.771 1.00 95.62 95 PHE A N 1
ATOM 713 C CA . PHE A 1 95 ? 3.784 -0.284 -20.766 1.00 95.62 95 PHE A CA 1
ATOM 714 C C . PHE A 1 95 ? 4.393 -0.005 -22.143 1.00 95.62 95 PHE A C 1
ATOM 716 O O . PHE A 1 95 ? 4.928 -0.925 -22.764 1.00 95.62 95 PHE A O 1
ATOM 723 N N . MET A 1 96 ? 4.372 1.248 -22.608 1.00 97.25 96 MET A N 1
ATOM 724 C CA . MET A 1 96 ? 5.009 1.636 -23.870 1.00 97.25 96 MET A CA 1
ATOM 725 C C . MET A 1 96 ? 6.514 1.363 -23.845 1.00 97.25 96 MET A C 1
ATOM 727 O O . MET A 1 96 ? 7.038 0.737 -24.765 1.00 97.25 96 MET A O 1
ATOM 731 N N . ALA A 1 97 ? 7.204 1.771 -22.777 1.00 95.81 97 ALA A N 1
ATOM 732 C CA . ALA A 1 97 ? 8.634 1.535 -22.617 1.00 95.81 97 ALA A CA 1
ATOM 733 C C . ALA A 1 97 ? 8.968 0.034 -22.608 1.00 95.81 97 ALA A C 1
ATOM 735 O O . ALA A 1 97 ? 9.910 -0.389 -23.279 1.00 95.81 97 ALA A O 1
ATOM 736 N N . ALA A 1 98 ? 8.172 -0.786 -21.911 1.00 93.50 98 ALA A N 1
ATOM 737 C CA . ALA A 1 98 ? 8.339 -2.239 -21.906 1.00 93.50 98 ALA A CA 1
ATOM 738 C C . ALA A 1 98 ? 8.147 -2.857 -23.305 1.00 93.50 98 ALA A C 1
ATOM 740 O O . ALA A 1 98 ? 8.926 -3.721 -23.711 1.00 93.50 98 ALA A O 1
ATOM 741 N N . GLY A 1 99 ? 7.146 -2.393 -24.060 1.00 95.50 99 GLY A N 1
ATOM 742 C CA . GLY A 1 99 ? 6.902 -2.829 -25.436 1.00 95.50 99 GLY A CA 1
ATOM 743 C C . GLY A 1 99 ? 8.043 -2.464 -26.388 1.00 95.50 99 GLY A C 1
ATOM 744 O O . GLY A 1 99 ? 8.517 -3.322 -27.132 1.00 95.50 99 GLY A O 1
ATOM 745 N N . VAL A 1 100 ? 8.534 -1.221 -26.322 1.00 96.31 100 VAL A N 1
ATOM 746 C CA . VAL A 1 100 ? 9.680 -0.756 -27.125 1.00 96.31 100 VAL A CA 1
ATOM 747 C C . VAL A 1 100 ? 10.936 -1.548 -26.785 1.00 96.31 100 VAL A C 1
ATOM 749 O O . VAL A 1 100 ? 11.611 -2.029 -27.692 1.00 96.31 100 VAL A O 1
ATOM 752 N N . LYS A 1 101 ? 11.229 -1.745 -25.494 1.00 94.94 101 LYS A N 1
ATOM 753 C CA . LYS A 1 101 ? 12.378 -2.545 -25.058 1.00 94.94 101 LYS A CA 1
ATOM 754 C C . LYS A 1 101 ? 12.328 -3.953 -25.654 1.00 94.94 101 LYS A C 1
ATOM 756 O O . LYS A 1 101 ? 13.303 -4.395 -26.252 1.00 94.94 101 LYS A O 1
ATOM 761 N N . ARG A 1 102 ? 11.173 -4.618 -25.565 1.00 95.25 102 ARG A N 1
ATOM 762 C CA . ARG A 1 102 ? 10.967 -5.954 -26.140 1.00 95.25 102 ARG A CA 1
ATOM 763 C C . ARG A 1 102 ? 11.158 -5.982 -27.659 1.00 95.25 102 ARG A C 1
ATOM 765 O O . ARG A 1 102 ? 11.690 -6.955 -28.181 1.00 95.25 102 ARG A O 1
ATOM 772 N N . TYR A 1 103 ? 10.698 -4.953 -28.369 1.00 94.31 103 TYR A N 1
ATOM 773 C CA . TYR A 1 103 ? 10.909 -4.845 -29.813 1.00 94.31 103 TYR A CA 1
ATOM 774 C C . TYR A 1 103 ? 12.402 -4.721 -30.147 1.00 94.31 103 TYR A C 1
ATOM 776 O O . TYR A 1 103 ? 12.895 -5.471 -30.985 1.00 94.31 103 TYR A O 1
ATOM 784 N N . LEU A 1 104 ? 13.125 -3.831 -29.458 1.00 95.44 104 LEU A N 1
ATOM 785 C CA . LEU A 1 104 ? 14.555 -3.590 -29.684 1.00 95.44 104 LEU A CA 1
ATOM 786 C C . LEU A 1 104 ? 15.425 -4.815 -29.363 1.00 95.44 104 LEU A C 1
ATOM 788 O O . LEU A 1 104 ? 16.347 -5.106 -30.118 1.00 95.44 104 LEU A O 1
ATOM 792 N N . GLU A 1 105 ? 15.096 -5.586 -28.320 1.00 93.94 105 GLU A N 1
ATOM 793 C CA . GLU A 1 105 ? 15.765 -6.866 -28.015 1.00 93.94 105 GLU A CA 1
ATOM 794 C C . GLU A 1 105 ? 15.721 -7.847 -29.203 1.00 93.94 105 GLU A C 1
ATOM 796 O O . GLU A 1 105 ? 16.674 -8.587 -29.436 1.00 93.94 105 GLU A O 1
ATOM 801 N N . GLY A 1 106 ? 14.641 -7.831 -29.992 1.00 89.62 106 GLY A N 1
ATOM 802 C CA . GLY A 1 106 ? 14.510 -8.654 -31.197 1.00 89.62 106 GLY A CA 1
ATOM 803 C C . GLY A 1 106 ? 15.342 -8.168 -32.389 1.00 89.62 106 GLY A C 1
ATOM 804 O O . GLY A 1 106 ? 15.543 -8.932 -33.331 1.00 89.62 106 GLY A O 1
ATOM 805 N N . VAL A 1 107 ? 15.826 -6.922 -32.358 1.00 90.75 107 VAL A N 1
ATOM 806 C CA . VAL A 1 107 ? 16.651 -6.318 -33.420 1.00 90.75 107 VAL A CA 1
ATOM 807 C C . VAL A 1 107 ? 18.151 -6.580 -33.194 1.00 90.75 107 VAL A C 1
ATOM 809 O O . VAL A 1 107 ? 18.935 -6.460 -34.131 1.00 90.75 107 VAL A O 1
ATOM 812 N N . GLY A 1 108 ? 18.556 -7.020 -31.995 1.00 76.50 108 GLY A N 1
ATOM 813 C CA . GLY A 1 108 ? 19.921 -7.487 -31.715 1.00 76.50 108 GLY A CA 1
ATOM 814 C C . GLY A 1 108 ? 20.986 -6.390 -31.603 1.00 76.50 108 GLY A C 1
ATOM 815 O O . GLY A 1 108 ? 22.167 -6.684 -31.780 1.00 76.50 108 GLY A O 1
ATOM 816 N N . THR A 1 109 ? 20.581 -5.146 -31.337 1.00 61.72 109 THR A N 1
ATOM 817 C CA . THR A 1 109 ? 21.484 -4.028 -31.004 1.00 61.72 109 THR A CA 1
ATOM 818 C C . THR A 1 109 ? 21.750 -3.937 -29.513 1.00 61.72 109 THR A C 1
ATOM 820 O O . THR A 1 109 ? 20.753 -4.035 -28.759 1.00 61.72 109 THR A O 1
#

Nearest PDB structures (foldseek):
  4mf4-assembly1_F  TM=9.536E-01  e=7.899E-10  Burkholderia cenocepacia J2315
  1dxe-assembly1_B  TM=9.181E-01  e=2.504E-08  Escherichia coli
  3qz6-assembly1_A  TM=8.965E-01  e=4.219E-08  Desulfitobacterium hafniense DCB-2
  2v5j-assembly1_B  TM=8.917E-01  e=7.587E-08  Escherichia coli C
  7v8t-assembly1_E  TM=8.737E-01  e=2.454E-07  Pseudomonas aeruginosa

Secondary structure (DSSP, 8-state):
-EEEE-SHHHHHTHHHHHHSTT--EEEE-HHHHHHHTT-TT-SS-HHHHHHHHHHHHHHHHTT-EEEEE--SHHHHHHHHHHT--EEEPPPHHHHHHHHHHHHHHTTT-

Radius of gyration: 16.24 Å; Cα contacts (8 Å, |Δi|>4): 150; chains: 1; bounding box: 41×24×47 Å

pLDDT: mean 96.88, std 4.27, range [61.72, 98.81]

Mean predicted aligned error: 2.92 Å